Protein AF-A0A0C9UVZ5-F1 (afdb_monomer_lite)

Secondary structure (DSSP, 8-state):
---HHHH-B-S-GGG--GGGSPBGGG-EEETTEEEEEEPPPTT-TT---EEEEEE--TT-S--HHHHHHHHHHHHHHH-TT--BSS--TTSSPPBHHHHHT-

Foldseek 3Di:
DDDPVQQADAPPPVRDDPLQFFFPVQWDDDDFKIKTWGRDDPPDPPPDTDIDMDGADPPDPDRVVVVLVVVVVLCCVVPVPQGGSADDNVRHRHHPCNVVVD

Sequence (102 aa):
LLRLGELTFPENIRKHSSKKLTLRHTLNVQGTRFSFTLPFHKADRFFAENTVMIEVLPMSPIDPLFHLIRYLHSRDRSFPLLPMLWITSDGTPPTYSWFVGR

Structure (mmCIF, N/CA/C/O backbone):
data_AF-A0A0C9UVZ5-F1
#
_entry.id   AF-A0A0C9UVZ5-F1
#
loop_
_atom_site.group_PDB
_atom_site.id
_atom_site.type_symbol
_atom_site.label_atom_id
_atom_site.label_alt_id
_atom_site.label_comp_id
_atom_site.label_asym_id
_atom_site.label_entity_id
_atom_site.label_seq_id
_atom_site.pdbx_PDB_ins_code
_atom_site.Cartn_x
_atom_site.Cartn_y
_atom_site.Cartn_z
_atom_site.occupancy
_atom_site.B_iso_or_equiv
_atom_site.auth_seq_id
_atom_site.auth_comp_id
_atom_site.auth_asym_id
_atom_site.auth_atom_id
_atom_site.pdbx_PDB_model_num
ATOM 1 N N . LEU A 1 1 ? 3.014 12.980 8.730 1.00 50.56 1 LEU A N 1
ATOM 2 C CA . LEU A 1 1 ? 2.456 12.568 7.423 1.00 50.56 1 LEU A CA 1
ATOM 3 C C . LEU A 1 1 ? 3.565 11.931 6.611 1.00 50.56 1 LEU A C 1
ATOM 5 O O . LEU A 1 1 ? 4.657 12.490 6.605 1.00 50.56 1 LEU A O 1
ATOM 9 N N . LEU A 1 2 ? 3.278 10.803 5.957 1.00 58.09 2 LEU A N 1
ATOM 10 C CA . LEU A 1 2 ? 4.184 10.184 4.989 1.00 58.09 2 LEU A CA 1
ATOM 11 C C . LEU A 1 2 ? 4.643 11.233 3.977 1.00 58.09 2 LEU A C 1
ATOM 13 O O . LEU A 1 2 ? 3.810 11.925 3.386 1.00 58.09 2 LEU A O 1
ATOM 17 N N . ARG A 1 3 ? 5.952 11.390 3.794 1.00 62.22 3 ARG A N 1
ATOM 18 C CA . ARG A 1 3 ? 6.469 12.278 2.747 1.00 62.22 3 ARG A CA 1
ATOM 19 C C . ARG A 1 3 ? 6.354 11.562 1.408 1.00 62.22 3 ARG A C 1
ATOM 21 O O . ARG A 1 3 ? 6.499 10.347 1.333 1.00 62.22 3 ARG A O 1
ATOM 28 N N . LEU A 1 4 ? 6.167 12.317 0.326 1.00 60.66 4 LEU A N 1
ATOM 29 C CA . LEU A 1 4 ? 6.070 11.770 -1.034 1.00 60.66 4 LEU A CA 1
ATOM 30 C C . LEU A 1 4 ? 7.248 10.834 -1.382 1.00 60.66 4 LEU A C 1
ATOM 32 O O . LEU A 1 4 ? 7.079 9.839 -2.078 1.00 60.66 4 LEU A O 1
ATOM 36 N N . GLY A 1 5 ? 8.436 11.101 -0.830 1.00 58.69 5 GLY A N 1
ATOM 37 C CA . GLY A 1 5 ? 9.622 10.251 -0.978 1.00 58.69 5 GLY A CA 1
ATOM 38 C C . GLY A 1 5 ? 9.504 8.838 -0.385 1.00 58.69 5 GLY A C 1
ATOM 39 O O . GLY A 1 5 ? 10.231 7.951 -0.812 1.00 58.69 5 GLY A O 1
ATOM 40 N N . GLU A 1 6 ? 8.601 8.610 0.570 1.00 67.81 6 GLU A N 1
ATOM 41 C CA . GLU A 1 6 ? 8.385 7.307 1.225 1.00 67.81 6 GLU A CA 1
ATOM 42 C C . GLU A 1 6 ? 7.379 6.435 0.464 1.00 67.81 6 GLU A C 1
ATOM 44 O O . GLU A 1 6 ? 7.339 5.222 0.649 1.00 67.81 6 GLU A O 1
ATOM 49 N N . LEU A 1 7 ? 6.581 7.056 -0.409 1.00 70.12 7 LEU A N 1
ATOM 50 C CA . LEU A 1 7 ? 5.580 6.394 -1.243 1.00 70.12 7 LEU A CA 1
ATOM 51 C C . LEU A 1 7 ? 6.011 6.280 -2.706 1.00 70.12 7 LEU A C 1
ATOM 53 O O . LEU A 1 7 ? 5.283 5.693 -3.495 1.00 70.12 7 LEU A O 1
ATOM 57 N N . THR A 1 8 ? 7.159 6.842 -3.088 1.00 73.00 8 THR A N 1
ATOM 58 C CA . THR A 1 8 ? 7.604 6.879 -4.484 1.00 73.00 8 THR A CA 1
ATOM 59 C C . THR A 1 8 ? 8.713 5.881 -4.759 1.00 73.00 8 THR A C 1
ATOM 61 O O . THR A 1 8 ? 9.721 5.803 -4.055 1.00 73.00 8 THR A O 1
ATOM 64 N N . PHE A 1 9 ? 8.558 5.140 -5.849 1.00 76.19 9 PHE A N 1
ATOM 65 C CA . PHE A 1 9 ? 9.622 4.321 -6.401 1.00 76.19 9 PHE A CA 1
ATOM 66 C C . PHE A 1 9 ? 10.468 5.151 -7.382 1.00 76.19 9 PHE A C 1
ATOM 68 O O . PHE A 1 9 ? 9.921 5.980 -8.117 1.00 76.19 9 PHE A O 1
ATOM 75 N N . PRO A 1 10 ? 11.806 4.996 -7.387 1.00 74.31 10 PRO A N 1
ATOM 76 C CA . PRO A 1 10 ? 12.663 5.788 -8.259 1.00 74.31 10 PRO A CA 1
ATOM 77 C C . PRO A 1 10 ? 12.406 5.437 -9.725 1.00 74.31 10 PRO A C 1
ATOM 79 O O . PRO A 1 10 ? 12.438 4.270 -10.073 1.00 74.31 10 PRO A O 1
ATOM 82 N N . GLU A 1 11 ? 12.256 6.437 -10.594 1.00 73.31 11 GLU A N 1
ATOM 83 C CA . GLU A 1 11 ? 12.003 6.216 -12.033 1.00 73.31 11 GLU A CA 1
ATOM 84 C C . GLU A 1 11 ? 13.154 5.517 -12.762 1.00 73.31 11 GLU A C 1
ATOM 86 O O . GLU A 1 11 ? 12.969 4.852 -13.779 1.00 73.31 11 GLU A O 1
ATOM 91 N N . ASN A 1 12 ? 14.376 5.668 -12.251 1.00 74.94 12 ASN A N 1
ATOM 92 C CA . ASN A 1 12 ? 15.523 4.996 -12.832 1.00 74.94 12 ASN A CA 1
ATOM 93 C C . ASN A 1 12 ? 15.502 3.512 -12.444 1.00 74.94 12 ASN A C 1
ATOM 95 O O . ASN A 1 12 ? 15.844 3.164 -11.310 1.00 74.94 12 ASN A O 1
ATOM 99 N N . ILE A 1 13 ? 15.207 2.652 -13.422 1.00 70.38 13 ILE A N 1
ATOM 100 C CA . ILE A 1 13 ? 15.137 1.189 -13.277 1.00 70.38 13 ILE A CA 1
ATOM 101 C C . ILE A 1 13 ? 16.400 0.611 -12.624 1.00 70.38 13 ILE A C 1
ATOM 103 O O . ILE A 1 13 ? 16.320 -0.295 -11.799 1.00 70.38 13 ILE A O 1
ATOM 107 N N . ARG A 1 14 ? 17.583 1.184 -12.890 1.00 70.19 14 ARG A N 1
ATOM 108 C CA . ARG A 1 14 ? 18.853 0.728 -12.287 1.00 70.19 14 ARG A CA 1
ATOM 109 C C . ARG A 1 14 ? 18.928 0.962 -10.774 1.00 70.19 14 ARG A C 1
ATOM 111 O O . ARG A 1 14 ? 19.799 0.411 -10.108 1.00 70.19 14 ARG A O 1
ATOM 118 N N . LYS A 1 15 ? 18.049 1.804 -10.225 1.00 68.56 15 LYS A N 1
ATOM 119 C CA . LYS A 1 15 ? 17.926 2.097 -8.790 1.00 68.56 15 LYS A CA 1
ATOM 120 C C . LYS A 1 15 ? 16.759 1.349 -8.138 1.00 68.56 15 LYS A C 1
ATOM 122 O O . LYS A 1 15 ? 16.553 1.525 -6.930 1.00 68.56 15 LYS A O 1
ATOM 127 N N . HIS A 1 16 ? 16.017 0.542 -8.902 1.00 73.94 16 HIS A N 1
ATOM 128 C CA . HIS A 1 16 ? 14.961 -0.308 -8.374 1.00 73.94 16 HIS A CA 1
ATOM 129 C C . HIS A 1 16 ? 15.564 -1.323 -7.409 1.00 73.94 16 HIS A C 1
ATOM 131 O O . HIS A 1 16 ? 16.555 -1.991 -7.695 1.00 73.94 16 HIS A O 1
ATOM 137 N N . SER A 1 17 ? 14.961 -1.429 -6.236 1.00 72.00 17 SER A N 1
ATOM 138 C CA . SER A 1 17 ? 15.320 -2.452 -5.271 1.00 72.00 17 SER A CA 1
ATOM 139 C C . SER A 1 17 ? 14.056 -2.899 -4.573 1.00 72.00 17 SER A C 1
ATOM 141 O O . SER A 1 17 ? 13.320 -2.065 -4.051 1.00 72.00 17 SER A O 1
ATOM 143 N N . SER A 1 18 ? 13.827 -4.209 -4.526 1.00 69.31 18 SER A N 1
ATOM 144 C CA . SER A 1 18 ? 12.712 -4.782 -3.770 1.00 69.31 18 SER A CA 1
ATOM 145 C C . SER A 1 18 ? 12.774 -4.418 -2.286 1.00 69.31 18 SER A C 1
ATOM 147 O O . SER A 1 18 ? 11.743 -4.233 -1.654 1.00 69.31 18 SER A O 1
ATOM 149 N N . LYS A 1 19 ? 13.986 -4.190 -1.759 1.00 71.81 19 LYS A N 1
ATOM 150 C CA . LYS A 1 19 ? 14.235 -3.714 -0.391 1.00 71.81 19 LYS A CA 1
ATOM 151 C C . LYS A 1 19 ? 13.717 -2.300 -0.116 1.00 71.81 19 LYS A C 1
ATOM 153 O O . LYS A 1 19 ? 13.807 -1.867 1.021 1.00 71.81 19 LYS A O 1
ATOM 158 N N . LYS A 1 20 ? 13.256 -1.573 -1.142 1.00 75.50 20 LYS A N 1
ATOM 159 C CA . LYS A 1 20 ? 12.666 -0.227 -1.058 1.00 75.50 20 LYS A CA 1
ATOM 160 C C . LYS A 1 20 ? 11.150 -0.223 -1.252 1.00 75.50 20 LYS A C 1
ATOM 162 O O . LYS A 1 20 ? 10.565 0.846 -1.376 1.00 75.50 20 LYS A O 1
ATOM 167 N N . LEU A 1 21 ? 10.520 -1.394 -1.312 1.00 82.25 21 LEU A N 1
ATOM 168 C CA . LEU A 1 21 ? 9.077 -1.522 -1.482 1.00 82.25 21 LEU A CA 1
ATOM 169 C C . LEU A 1 21 ? 8.413 -1.804 -0.138 1.00 82.25 21 LEU A C 1
ATOM 171 O O . LEU A 1 21 ? 8.864 -2.664 0.613 1.00 82.25 21 LEU A O 1
ATOM 175 N N . THR A 1 22 ? 7.325 -1.096 0.152 1.00 87.31 22 THR A N 1
ATOM 176 C CA . THR A 1 22 ? 6.421 -1.468 1.242 1.00 87.31 22 THR A CA 1
ATOM 177 C C . THR A 1 22 ? 5.686 -2.737 0.838 1.00 87.31 22 THR A C 1
ATOM 179 O O . THR A 1 22 ? 5.063 -2.786 -0.225 1.00 87.31 22 THR A O 1
ATOM 182 N N . LEU A 1 23 ? 5.772 -3.771 1.669 1.00 90.06 23 LEU A N 1
ATOM 183 C CA . LEU A 1 23 ? 5.250 -5.094 1.344 1.00 90.06 23 LEU A CA 1
ATOM 184 C C . LEU A 1 23 ? 3.889 -5.335 1.994 1.00 90.06 23 LEU A C 1
ATOM 186 O O . LEU A 1 23 ? 3.613 -4.882 3.098 1.00 90.06 23 LEU A O 1
ATOM 190 N N . ARG A 1 24 ? 3.038 -6.090 1.301 1.00 91.62 24 ARG A N 1
ATOM 191 C CA . ARG A 1 24 ? 1.669 -6.412 1.714 1.00 91.62 24 ARG A CA 1
ATOM 192 C C . ARG A 1 24 ? 1.623 -7.119 3.067 1.00 91.62 24 ARG A C 1
ATOM 194 O O . ARG A 1 24 ? 0.761 -6.812 3.877 1.00 91.62 24 ARG A O 1
ATOM 201 N N . HIS A 1 25 ? 2.554 -8.041 3.309 1.00 90.94 25 HIS A N 1
ATOM 202 C CA . HIS A 1 25 ? 2.574 -8.864 4.519 1.00 90.94 25 HIS A CA 1
ATOM 203 C C . HIS A 1 25 ? 2.958 -8.090 5.788 1.00 90.94 25 HIS A C 1
ATOM 205 O O . HIS A 1 25 ? 2.785 -8.615 6.881 1.00 90.94 25 HIS A O 1
ATOM 211 N N . THR A 1 26 ? 3.486 -6.866 5.662 1.00 91.31 26 THR A N 1
ATOM 212 C CA . THR A 1 26 ? 3.775 -6.012 6.824 1.00 91.31 26 THR A CA 1
ATOM 213 C C . THR A 1 26 ? 2.550 -5.211 7.255 1.00 91.31 26 THR A C 1
ATOM 215 O O . THR A 1 26 ? 2.573 -4.593 8.318 1.00 91.31 26 THR A O 1
ATOM 218 N N . LEU A 1 27 ? 1.471 -5.222 6.457 1.00 93.88 27 LEU A N 1
ATOM 219 C CA . LEU A 1 27 ? 0.210 -4.601 6.829 1.00 93.88 27 LEU A CA 1
ATOM 220 C C . LEU A 1 27 ? -0.445 -5.389 7.965 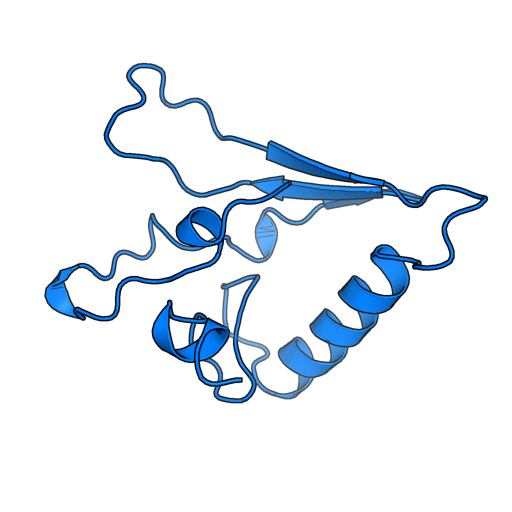1.00 93.88 27 LEU A C 1
ATOM 222 O O . LEU A 1 27 ? -0.762 -6.567 7.830 1.00 93.88 27 LEU A O 1
ATOM 226 N N . ASN A 1 28 ? -0.739 -4.685 9.045 1.00 94.88 28 ASN A N 1
ATOM 227 C CA . ASN A 1 28 ? -1.481 -5.184 10.183 1.00 94.88 28 ASN A CA 1
ATOM 228 C C . ASN A 1 28 ? -2.689 -4.273 10.409 1.00 94.88 28 ASN A C 1
ATOM 230 O O . ASN A 1 28 ? -2.535 -3.061 10.541 1.00 94.88 28 ASN A O 1
ATOM 234 N N . VAL A 1 29 ? -3.890 -4.844 10.428 1.00 94.44 29 VAL A N 1
ATOM 235 C CA . VAL A 1 29 ? -5.145 -4.116 10.647 1.00 94.44 29 VAL A CA 1
ATOM 236 C C . VAL A 1 29 ? -5.714 -4.558 11.987 1.00 94.44 29 VAL A C 1
ATOM 238 O O . VAL A 1 29 ? -5.897 -5.750 12.219 1.00 94.44 29 VAL A O 1
ATOM 241 N N . GLN A 1 30 ? -5.985 -3.607 12.879 1.00 91.81 30 GLN A N 1
ATOM 242 C CA . GLN A 1 30 ? -6.472 -3.874 14.230 1.00 91.81 30 GLN A CA 1
ATOM 243 C C . GLN A 1 30 ? -7.553 -2.869 14.612 1.00 91.81 30 GLN A C 1
ATOM 245 O O . GLN A 1 30 ? -7.253 -1.704 14.862 1.00 91.81 30 GLN A O 1
ATOM 250 N N . GLY A 1 31 ? -8.805 -3.323 14.702 1.00 90.06 31 GLY A N 1
ATOM 251 C CA . GLY A 1 31 ? -9.929 -2.468 15.087 1.00 90.06 31 GLY A CA 1
ATOM 252 C C . GLY A 1 31 ? -10.025 -1.227 14.198 1.00 90.06 31 GLY A C 1
ATOM 253 O O . GLY A 1 31 ? -10.247 -1.337 12.998 1.00 90.06 31 GLY A O 1
ATOM 254 N N . THR A 1 32 ? -9.821 -0.054 14.794 1.00 90.81 32 THR A N 1
ATOM 255 C CA . THR A 1 32 ? -9.897 1.265 14.147 1.00 90.81 32 THR A CA 1
ATOM 256 C C . TH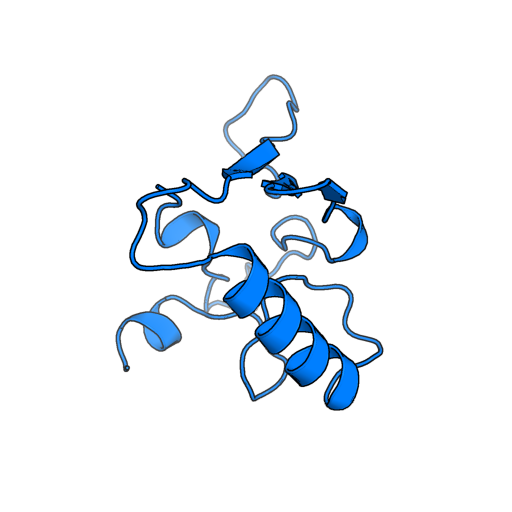R A 1 32 ? -8.555 1.774 13.623 1.00 90.81 32 THR A C 1
ATOM 258 O O . THR A 1 32 ? -8.425 2.952 13.309 1.00 90.81 32 THR A O 1
ATOM 261 N N . ARG A 1 33 ? -7.525 0.933 13.528 1.00 92.56 33 ARG A N 1
ATOM 262 C CA . ARG A 1 33 ? -6.204 1.345 13.039 1.00 92.56 33 ARG A CA 1
ATOM 263 C C . ARG A 1 33 ? -5.591 0.315 12.110 1.00 92.56 33 ARG A C 1
ATOM 265 O O . ARG A 1 33 ? -5.934 -0.866 12.129 1.00 92.56 33 ARG A O 1
ATOM 272 N N . PHE A 1 34 ? -4.622 0.763 11.331 1.00 94.75 34 PHE A N 1
ATOM 273 C CA . PHE A 1 34 ? -3.733 -0.117 10.596 1.00 94.75 34 PHE A CA 1
ATOM 274 C C . PHE A 1 34 ? -2.305 0.402 10.639 1.00 94.75 34 PHE A C 1
ATOM 276 O O . PHE A 1 34 ? -2.057 1.598 10.801 1.00 94.75 34 PHE A O 1
ATOM 283 N N . SER A 1 35 ? -1.356 -0.507 10.483 1.00 94.00 35 SER A N 1
ATOM 284 C CA . SER A 1 35 ? 0.059 -0.185 10.427 1.00 94.00 35 SER A CA 1
ATOM 285 C C . SER A 1 35 ? 0.771 -0.985 9.356 1.00 94.00 35 SER A C 1
ATOM 287 O O . SER A 1 35 ? 0.342 -2.083 9.020 1.00 94.00 35 SER A O 1
ATOM 289 N N . PHE A 1 36 ? 1.874 -0.459 8.842 1.00 92.44 36 PHE A N 1
ATOM 290 C CA . PHE A 1 36 ? 2.753 -1.176 7.924 1.00 92.44 36 PHE A CA 1
ATOM 291 C C . PHE A 1 36 ? 4.196 -0.712 8.083 1.00 92.44 36 PHE A C 1
ATOM 293 O O . PHE A 1 36 ? 4.465 0.422 8.487 1.00 92.44 36 PHE A O 1
ATOM 300 N N . THR A 1 37 ? 5.128 -1.589 7.729 1.00 87.88 37 THR A N 1
ATOM 301 C CA . THR A 1 37 ? 6.558 -1.292 7.803 1.00 87.88 37 THR A CA 1
ATOM 302 C C . THR A 1 37 ? 7.034 -0.607 6.531 1.00 87.88 37 THR A C 1
ATOM 304 O O . THR A 1 37 ? 6.849 -1.125 5.424 1.00 87.88 37 THR A O 1
ATOM 307 N N . LEU A 1 38 ? 7.682 0.545 6.686 1.00 84.50 38 LEU A N 1
ATOM 308 C CA . LEU A 1 38 ? 8.417 1.186 5.612 1.00 84.50 38 LEU A CA 1
ATOM 309 C C . LEU A 1 38 ? 9.764 0.491 5.392 1.00 84.50 38 LEU A C 1
ATOM 311 O O . LEU A 1 38 ? 10.493 0.206 6.344 1.00 84.50 38 LEU A O 1
ATOM 315 N N . PRO A 1 39 ? 10.131 0.267 4.127 1.00 75.12 39 PRO A N 1
ATOM 316 C CA . PRO A 1 39 ? 11.443 -0.234 3.780 1.00 75.12 39 PRO A CA 1
ATOM 317 C C . PRO A 1 39 ? 12.546 0.775 4.139 1.00 75.12 39 PRO A C 1
ATOM 319 O O . PRO A 1 39 ? 12.408 1.986 3.976 1.00 75.12 39 PRO A O 1
ATOM 322 N N . PHE A 1 40 ? 13.668 0.236 4.600 1.00 69.00 40 PHE A N 1
ATOM 323 C CA . PHE A 1 40 ? 14.819 0.939 5.162 1.00 69.00 40 PHE A CA 1
ATOM 324 C C . PHE A 1 40 ? 15.441 2.040 4.273 1.00 69.00 40 PHE A C 1
ATOM 326 O O . PHE A 1 40 ? 15.563 1.910 3.049 1.00 69.00 40 PHE A O 1
ATOM 333 N N . HIS A 1 41 ? 15.961 3.092 4.918 1.00 61.19 41 HIS A N 1
ATOM 334 C CA . HIS A 1 41 ? 16.752 4.156 4.293 1.00 61.19 41 HIS A CA 1
ATOM 335 C C . HIS A 1 41 ? 18.259 3.949 4.532 1.00 61.19 41 HIS A C 1
ATOM 337 O O . HIS A 1 41 ? 18.689 3.744 5.659 1.00 61.19 41 HIS A O 1
ATOM 343 N N . LYS A 1 42 ? 19.091 4.099 3.486 1.00 55.12 42 LYS A N 1
ATOM 344 C CA . LYS A 1 42 ? 20.556 3.844 3.495 1.00 55.12 42 LYS A CA 1
ATOM 345 C C . LYS A 1 42 ? 21.382 4.613 4.546 1.00 55.12 42 LYS A C 1
ATOM 347 O O . LYS A 1 42 ? 22.574 4.347 4.658 1.00 55.12 42 LYS A O 1
ATOM 352 N N . ALA A 1 43 ? 20.796 5.575 5.253 1.00 52.12 43 ALA A N 1
ATOM 353 C CA . ALA A 1 43 ? 21.480 6.384 6.262 1.00 52.12 43 ALA A CA 1
ATOM 354 C C . ALA A 1 43 ? 21.187 5.954 7.710 1.00 52.12 43 ALA A C 1
ATOM 356 O O . ALA A 1 43 ? 21.760 6.534 8.629 1.00 52.12 43 ALA A O 1
ATOM 357 N N . ASP A 1 44 ? 20.309 4.975 7.930 1.00 55.06 44 ASP A N 1
ATOM 358 C CA . ASP A 1 44 ? 19.979 4.536 9.282 1.00 55.06 44 ASP A CA 1
ATOM 359 C C . ASP A 1 44 ? 20.992 3.485 9.767 1.00 55.06 44 ASP A C 1
ATOM 361 O O . ASP A 1 44 ? 21.087 2.376 9.249 1.00 55.06 44 ASP A O 1
ATOM 365 N N . ARG A 1 45 ? 21.819 3.860 10.745 1.00 52.81 45 ARG A N 1
ATOM 366 C CA . ARG A 1 45 ? 22.876 2.998 11.300 1.00 52.81 45 ARG A CA 1
ATOM 367 C C . ARG A 1 45 ? 22.337 1.857 12.166 1.00 52.81 45 ARG A C 1
ATOM 369 O O . ARG A 1 45 ? 23.104 0.946 12.465 1.00 52.81 45 ARG A O 1
ATOM 376 N N . PHE A 1 46 ? 21.066 1.902 12.570 1.00 57.59 46 PHE A N 1
ATOM 377 C CA . PHE A 1 46 ? 20.513 1.007 13.590 1.00 57.59 46 PHE A CA 1
ATOM 378 C C . PHE A 1 46 ? 19.577 -0.074 13.044 1.00 57.59 46 PHE A C 1
ATOM 380 O O . PHE A 1 46 ? 19.097 -0.890 13.824 1.00 57.59 46 PHE A O 1
ATOM 387 N N . PHE A 1 47 ? 19.350 -0.124 11.725 1.00 54.16 47 PHE A N 1
ATOM 388 C CA . PHE A 1 47 ? 18.481 -1.121 11.078 1.00 54.16 47 PHE A CA 1
ATOM 389 C C . PHE A 1 47 ? 17.055 -1.184 11.661 1.00 54.16 47 PHE A C 1
ATOM 391 O O . PHE A 1 47 ? 16.395 -2.215 11.554 1.00 54.16 47 PHE A O 1
ATOM 398 N N . ALA A 1 48 ? 16.568 -0.101 12.273 1.00 56.69 48 ALA A N 1
ATOM 399 C CA . ALA A 1 48 ? 15.236 -0.080 12.856 1.00 56.69 48 ALA A CA 1
ATOM 400 C C . ALA A 1 48 ? 14.186 0.061 11.744 1.00 56.69 48 ALA A C 1
ATOM 402 O O . ALA A 1 48 ? 14.200 0.995 10.943 1.00 56.69 48 ALA A O 1
ATOM 403 N N . GLU A 1 49 ? 13.274 -0.901 11.670 1.00 65.00 49 GLU A N 1
ATOM 404 C CA . GLU A 1 49 ? 12.131 -0.854 10.768 1.00 65.00 49 GLU A CA 1
ATOM 405 C C . GLU A 1 49 ? 11.172 0.274 11.182 1.00 65.00 49 GLU A C 1
ATOM 407 O O . GLU A 1 49 ? 10.623 0.275 12.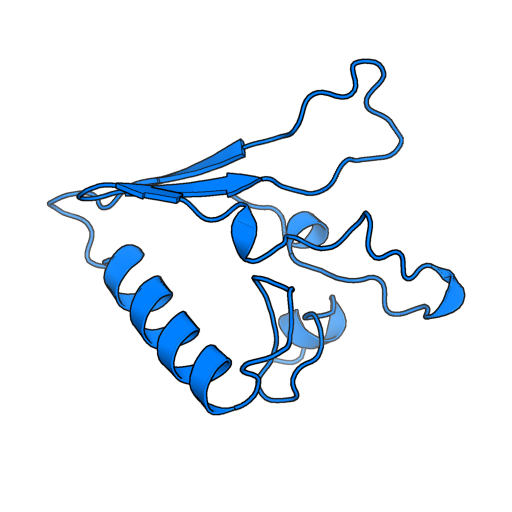285 1.00 65.00 49 GLU A O 1
ATOM 412 N N . ASN A 1 50 ? 10.945 1.247 10.295 1.00 78.56 50 ASN A N 1
ATOM 413 C CA . ASN A 1 50 ? 10.005 2.332 10.568 1.00 78.56 50 ASN A CA 1
ATOM 414 C C . ASN A 1 50 ? 8.575 1.841 10.356 1.00 78.56 50 ASN A C 1
ATOM 416 O O . ASN A 1 50 ? 8.157 1.587 9.228 1.00 78.56 50 ASN A O 1
ATOM 420 N N . THR A 1 51 ? 7.807 1.739 11.437 1.00 85.75 51 THR A N 1
ATOM 421 C CA . THR A 1 51 ? 6.386 1.386 11.364 1.00 85.75 51 THR A CA 1
ATOM 422 C C . THR A 1 51 ? 5.542 2.646 11.246 1.00 85.75 51 THR A C 1
ATOM 424 O O . THR A 1 51 ? 5.602 3.537 12.092 1.00 85.75 51 THR A O 1
ATOM 427 N N . VAL A 1 52 ? 4.721 2.708 10.204 1.00 87.69 52 VAL A N 1
ATOM 428 C CA . VAL A 1 52 ? 3.719 3.758 10.028 1.00 87.69 52 VAL A CA 1
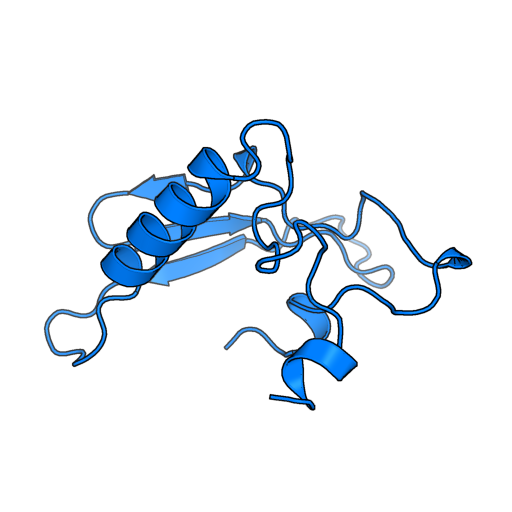ATOM 429 C C . VAL A 1 52 ? 2.404 3.228 10.556 1.00 87.69 52 VAL A C 1
ATOM 431 O O . VAL A 1 52 ? 1.977 2.154 10.147 1.00 87.69 52 VAL A O 1
ATOM 434 N N . MET A 1 53 ? 1.763 3.982 11.444 1.00 91.12 53 MET A N 1
ATOM 435 C CA . MET A 1 53 ? 0.453 3.659 12.000 1.00 91.12 53 MET A CA 1
ATOM 436 C C . MET A 1 53 ? -0.535 4.771 11.659 1.00 91.12 53 MET A C 1
ATOM 438 O O . MET A 1 53 ? -0.225 5.953 11.807 1.00 91.12 53 MET A O 1
ATOM 442 N N . ILE A 1 54 ? -1.714 4.379 11.189 1.00 91.25 54 ILE A N 1
ATOM 443 C CA . ILE A 1 54 ? -2.815 5.269 10.833 1.00 91.25 54 ILE A CA 1
ATOM 444 C C . ILE A 1 54 ? -4.046 4.808 11.605 1.00 91.25 54 ILE A C 1
ATOM 446 O O . ILE A 1 54 ? -4.408 3.632 11.571 1.00 91.25 54 ILE A O 1
ATOM 450 N N . GLU A 1 55 ? -4.680 5.743 12.301 1.00 92.50 55 GLU A N 1
ATOM 451 C CA . GLU A 1 55 ? -5.838 5.499 13.154 1.00 92.50 55 GLU A CA 1
ATOM 452 C C . GLU A 1 55 ? -7.049 6.287 12.649 1.00 92.50 55 GLU A C 1
ATOM 454 O O . GLU A 1 55 ? -6.931 7.428 12.197 1.00 92.50 55 GLU A O 1
ATOM 459 N N . VAL A 1 56 ? -8.216 5.651 12.703 1.00 91.62 56 VAL A N 1
ATOM 460 C CA . VAL A 1 56 ? -9.511 6.267 12.431 1.00 91.62 56 VAL A CA 1
ATOM 461 C C . VAL A 1 56 ? -9.883 7.119 13.638 1.00 91.62 56 VAL A C 1
ATOM 463 O O . VAL A 1 56 ? -10.000 6.619 14.755 1.00 91.62 56 VAL A O 1
ATOM 466 N N . LEU A 1 57 ? -10.102 8.412 13.406 1.00 91.50 57 LEU A N 1
ATOM 467 C CA . LEU A 1 57 ? -10.541 9.334 14.447 1.00 91.50 57 LEU A CA 1
ATOM 468 C C . LEU A 1 57 ? -12.075 9.457 14.415 1.00 91.50 57 LEU A C 1
ATOM 470 O O . LEU A 1 57 ? -12.614 9.726 13.341 1.00 91.50 57 LEU A O 1
ATOM 474 N N . PRO A 1 58 ? -12.787 9.341 15.556 1.00 84.38 58 PRO A N 1
ATOM 475 C CA . PRO A 1 58 ? -14.258 9.330 15.604 1.00 84.38 58 PRO A CA 1
ATOM 476 C C . PRO A 1 58 ? -14.968 10.539 14.976 1.00 84.38 58 PRO A C 1
ATOM 478 O O . PRO A 1 58 ? -16.130 10.441 14.604 1.00 84.38 58 PRO A O 1
ATOM 481 N N . MET A 1 59 ? -14.287 11.682 14.869 1.00 88.00 59 MET A N 1
ATOM 482 C CA . MET A 1 59 ? -14.827 12.926 14.300 1.00 88.00 59 MET A CA 1
ATOM 483 C C . MET A 1 59 ? -14.168 13.312 12.969 1.00 88.00 59 MET A C 1
ATOM 485 O O . MET A 1 59 ? -14.384 14.412 12.464 1.00 88.00 59 MET A O 1
ATOM 489 N N . SER A 1 60 ? -13.331 12.439 12.402 1.00 89.00 60 SER A N 1
ATOM 490 C CA . SER A 1 60 ? -12.725 12.695 11.099 1.00 89.00 60 SER A CA 1
ATOM 491 C C . SER A 1 60 ? -13.772 12.524 9.995 1.00 89.00 60 SER A C 1
ATOM 493 O O . SER A 1 60 ? -14.463 11.506 9.971 1.00 89.00 60 SER A O 1
ATOM 495 N N . PRO A 1 61 ? -13.857 13.454 9.027 1.00 90.06 61 PRO A N 1
ATOM 496 C CA . PRO A 1 61 ? -14.711 13.279 7.853 1.00 90.06 61 PRO A CA 1
ATOM 497 C C . PRO A 1 61 ? -14.202 12.174 6.910 1.00 90.06 61 PRO A C 1
ATOM 499 O O . PRO A 1 61 ? -14.897 11.795 5.971 1.00 90.06 61 PRO A O 1
ATOM 502 N N . ILE A 1 62 ? -12.978 11.683 7.129 1.00 89.00 62 ILE A N 1
ATOM 503 C CA . ILE A 1 62 ? -12.327 10.654 6.320 1.00 89.00 62 ILE A CA 1
ATOM 504 C C . ILE A 1 62 ? -12.093 9.422 7.192 1.00 89.00 62 ILE A C 1
ATOM 506 O O . ILE A 1 62 ? -11.414 9.513 8.218 1.00 89.00 62 ILE A O 1
ATOM 510 N N . ASP A 1 63 ? -12.599 8.275 6.739 1.00 90.88 63 ASP A N 1
ATOM 511 C CA . ASP A 1 63 ? -12.283 6.959 7.291 1.00 90.88 63 ASP A CA 1
ATOM 512 C C . ASP A 1 63 ? -11.122 6.331 6.491 1.00 90.88 63 ASP A C 1
ATOM 514 O O . ASP A 1 63 ? -11.328 5.794 5.393 1.00 90.88 63 ASP A O 1
ATOM 518 N N . PRO A 1 64 ? -9.877 6.393 7.000 1.00 92.12 64 PRO A N 1
ATOM 519 C CA . PRO A 1 64 ? -8.729 5.842 6.293 1.00 92.12 64 PRO A CA 1
ATOM 520 C C . PRO A 1 64 ? -8.798 4.315 6.152 1.00 92.12 64 PRO A C 1
ATOM 522 O O . PRO A 1 64 ? -8.243 3.776 5.193 1.00 92.12 64 PRO A O 1
ATOM 525 N N . LEU A 1 65 ? -9.484 3.613 7.061 1.00 92.88 65 LEU A N 1
ATOM 526 C CA . LEU A 1 65 ? -9.615 2.163 7.005 1.00 92.88 65 LEU A CA 1
ATOM 527 C C . LEU A 1 65 ? -10.558 1.754 5.872 1.00 92.88 65 LEU A C 1
ATOM 529 O O . LEU A 1 65 ? -10.213 0.871 5.086 1.00 92.88 65 LEU A O 1
ATOM 533 N N . PHE A 1 66 ? -11.690 2.445 5.718 1.00 92.94 66 PHE A N 1
ATOM 534 C CA . PHE A 1 66 ? -12.592 2.238 4.583 1.00 92.94 66 PHE A CA 1
ATOM 535 C C . PHE A 1 66 ? -11.860 2.387 3.241 1.00 92.94 66 PHE A C 1
ATOM 537 O O . PHE A 1 66 ? -11.955 1.519 2.364 1.00 92.94 66 PHE A O 1
ATOM 544 N N . HIS A 1 67 ? -11.082 3.463 3.083 1.00 93.62 67 HIS A N 1
ATOM 545 C CA . HIS A 1 67 ? -10.318 3.705 1.859 1.00 93.62 67 HIS A CA 1
ATOM 546 C C . HIS A 1 67 ? -9.233 2.655 1.626 1.00 93.62 67 HIS A C 1
ATOM 548 O O . HIS A 1 67 ? -9.080 2.193 0.492 1.00 93.62 67 HIS A O 1
ATOM 554 N N . LEU A 1 68 ? -8.521 2.246 2.680 1.00 94.12 68 LEU A N 1
ATOM 555 C CA . LEU A 1 68 ? -7.533 1.179 2.601 1.00 94.12 68 LEU A CA 1
ATOM 556 C C . LEU A 1 68 ? -8.182 -0.125 2.131 1.00 94.12 68 LEU A C 1
ATOM 558 O O . LEU A 1 68 ? -7.764 -0.675 1.121 1.00 94.12 68 LEU A O 1
ATOM 562 N N . ILE A 1 69 ? -9.222 -0.609 2.811 1.00 94.75 69 ILE A N 1
ATOM 563 C CA . ILE A 1 69 ? -9.869 -1.887 2.483 1.00 94.75 69 ILE A CA 1
ATOM 564 C C . ILE A 1 69 ? -10.410 -1.883 1.049 1.00 94.75 69 ILE A C 1
ATOM 566 O O . ILE A 1 69 ? -10.180 -2.830 0.295 1.00 94.75 69 ILE A O 1
ATOM 570 N N . ARG A 1 70 ? -11.055 -0.791 0.621 1.00 95.69 70 ARG A N 1
ATOM 571 C CA . ARG A 1 70 ? -11.536 -0.648 -0.761 1.00 95.69 70 ARG A CA 1
ATOM 572 C C . ARG A 1 70 ? -10.394 -0.675 -1.777 1.00 95.69 70 ARG A C 1
ATOM 574 O O . ARG A 1 70 ? -10.519 -1.315 -2.824 1.00 95.69 70 ARG A O 1
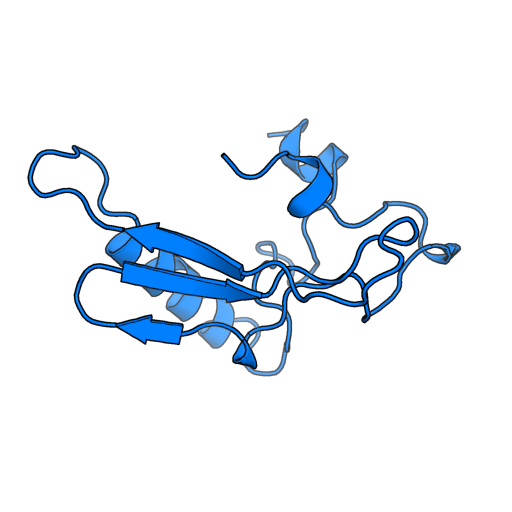ATOM 581 N N . TYR A 1 71 ? -9.295 0.014 -1.482 1.00 95.06 71 TYR A N 1
ATOM 582 C CA . TYR A 1 71 ? -8.094 -0.008 -2.310 1.00 95.06 71 TYR A CA 1
ATOM 583 C C . TYR A 1 71 ? -7.536 -1.433 -2.429 1.00 95.06 71 TYR A C 1
ATOM 585 O O . TYR A 1 71 ? -7.313 -1.910 -3.541 1.00 95.06 71 TYR A O 1
ATOM 593 N N . LEU A 1 72 ? -7.404 -2.137 -1.306 1.00 94.69 72 LEU A N 1
ATOM 594 C CA . LEU A 1 72 ? -6.892 -3.501 -1.248 1.00 94.69 72 LEU A CA 1
ATOM 595 C C . LEU A 1 72 ? -7.747 -4.478 -2.048 1.00 94.69 72 LEU A C 1
ATOM 597 O O . LEU A 1 72 ? -7.214 -5.172 -2.902 1.00 94.69 72 LEU A O 1
ATOM 601 N N . HIS A 1 73 ? -9.071 -4.458 -1.882 1.00 95.12 73 HIS A N 1
ATOM 602 C CA . HIS A 1 73 ? -9.964 -5.282 -2.701 1.00 95.12 73 HIS A CA 1
ATOM 603 C C . HIS A 1 73 ? -9.808 -5.010 -4.201 1.00 95.12 73 HIS A C 1
ATOM 605 O O . HIS A 1 73 ? -9.816 -5.943 -5.005 1.00 95.12 73 HIS A O 1
ATOM 611 N N . SER A 1 74 ? -9.649 -3.743 -4.598 1.00 95.44 74 SER A N 1
ATOM 612 C CA . SER A 1 74 ? -9.424 -3.404 -6.005 1.00 95.44 74 SER A CA 1
ATOM 613 C C . SER A 1 74 ? -8.085 -3.938 -6.514 1.00 95.44 74 SER A C 1
ATOM 615 O O . SER A 1 74 ? -8.014 -4.355 -7.669 1.00 95.44 74 SER A O 1
ATOM 617 N N . ARG A 1 75 ? -7.033 -3.908 -5.690 1.00 95.00 75 ARG A N 1
ATOM 618 C CA . ARG A 1 75 ? -5.694 -4.375 -6.068 1.00 95.00 75 ARG A CA 1
ATOM 619 C C . ARG A 1 75 ? -5.576 -5.884 -6.060 1.00 95.00 75 ARG A C 1
ATOM 621 O O . ARG A 1 75 ? -5.099 -6.423 -7.048 1.00 95.00 75 ARG A O 1
ATOM 628 N N . ASP A 1 76 ? -6.111 -6.555 -5.054 1.00 93.88 76 ASP A N 1
ATOM 629 C CA . ASP A 1 76 ? -6.088 -8.012 -4.958 1.00 93.88 76 ASP A CA 1
ATOM 630 C C . ASP A 1 76 ? -6.925 -8.656 -6.085 1.00 93.88 76 ASP A C 1
ATOM 632 O O . ASP A 1 76 ? -6.573 -9.722 -6.582 1.00 93.88 76 ASP A O 1
ATOM 636 N N . ARG A 1 77 ? -7.984 -7.984 -6.573 1.00 95.25 77 ARG A N 1
ATOM 637 C CA . ARG A 1 77 ? -8.762 -8.452 -7.737 1.00 95.25 77 ARG A CA 1
ATOM 638 C C . ARG A 1 77 ? -7.979 -8.392 -9.053 1.00 95.25 77 ARG A C 1
ATOM 640 O O . ARG A 1 77 ? -8.135 -9.282 -9.882 1.00 95.25 77 ARG A O 1
ATOM 647 N N . SER A 1 78 ? -7.194 -7.339 -9.271 1.00 95.00 78 SER A N 1
ATOM 648 C CA . SER A 1 78 ? -6.447 -7.143 -10.525 1.00 95.00 78 SER A CA 1
ATOM 649 C C . SER A 1 78 ? -5.051 -7.769 -10.492 1.00 95.00 78 SER A C 1
ATOM 651 O O . SER A 1 78 ? -4.543 -8.198 -11.523 1.00 95.00 78 SER A O 1
ATOM 653 N N . PHE A 1 79 ? -4.427 -7.817 -9.315 1.00 93.81 79 PHE A N 1
ATOM 654 C CA . PHE A 1 79 ? -3.023 -8.163 -9.109 1.00 93.81 79 PHE A CA 1
ATOM 655 C C . PHE A 1 79 ? -2.824 -9.071 -7.879 1.00 93.81 79 PHE A C 1
ATOM 657 O O . PHE A 1 79 ? -2.049 -8.731 -6.983 1.00 93.81 79 PHE A O 1
ATOM 664 N N . PRO A 1 80 ? -3.474 -10.248 -7.824 1.00 91.19 80 PRO A N 1
ATOM 665 C CA . PRO A 1 80 ? -3.504 -11.101 -6.629 1.00 91.19 80 PRO A CA 1
ATOM 666 C C . PRO A 1 80 ? -2.129 -11.610 -6.169 1.00 91.19 80 PRO A C 1
ATOM 668 O O . PRO A 1 80 ? -1.973 -12.015 -5.022 1.00 91.19 80 PRO A O 1
ATOM 671 N N . LEU A 1 81 ? -1.131 -11.617 -7.060 1.00 92.12 81 LEU A N 1
ATOM 672 C CA . LEU A 1 81 ? 0.206 -12.157 -6.794 1.00 92.12 81 LEU A CA 1
ATOM 673 C C . LEU A 1 81 ? 1.265 -11.078 -6.526 1.00 92.12 81 LEU A C 1
ATOM 675 O O . LEU A 1 81 ? 2.428 -11.414 -6.301 1.00 92.12 81 LEU A O 1
ATOM 679 N N . LEU A 1 82 ? 0.909 -9.789 -6.574 1.00 91.38 82 LEU A N 1
ATOM 680 C CA . LEU A 1 82 ? 1.885 -8.729 -6.334 1.00 91.38 82 LEU A CA 1
ATOM 681 C C . LEU A 1 82 ? 2.119 -8.538 -4.827 1.00 91.38 82 LEU A C 1
ATOM 683 O O . LEU A 1 82 ? 1.182 -8.238 -4.091 1.00 91.38 82 LEU A O 1
ATOM 687 N N . PRO A 1 83 ? 3.373 -8.637 -4.344 1.00 90.5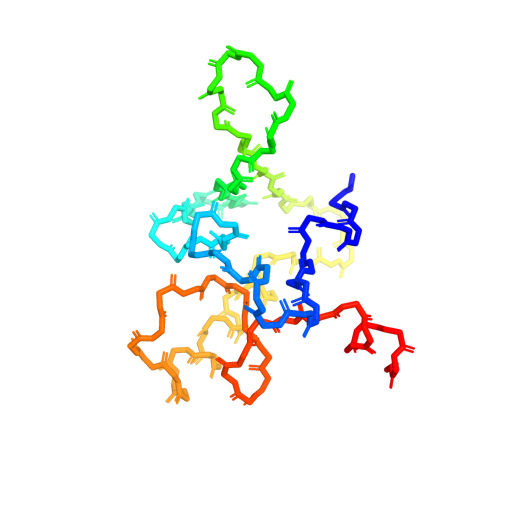6 83 PRO A N 1
ATOM 688 C CA . PRO A 1 83 ? 3.668 -8.561 -2.914 1.00 90.56 83 PRO A CA 1
ATOM 689 C C . PRO A 1 83 ? 3.715 -7.122 -2.380 1.00 90.56 83 PRO A C 1
ATOM 691 O O . PRO A 1 83 ? 3.968 -6.918 -1.194 1.00 90.56 83 PRO A O 1
ATOM 694 N N . MET A 1 84 ? 3.544 -6.117 -3.240 1.00 91.50 84 MET A N 1
ATOM 695 C CA . MET A 1 84 ? 3.683 -4.700 -2.908 1.00 91.50 84 MET A CA 1
ATOM 696 C C . MET A 1 84 ? 2.380 -4.162 -2.321 1.00 91.50 84 MET A C 1
ATOM 698 O O . MET A 1 84 ? 1.313 -4.384 -2.884 1.00 91.50 84 MET A O 1
ATOM 702 N N . LEU A 1 85 ? 2.467 -3.424 -1.212 1.00 92.00 85 LEU A N 1
ATOM 703 C CA . LEU A 1 85 ? 1.295 -2.806 -0.592 1.00 92.00 85 LEU A CA 1
ATOM 704 C C . LEU A 1 85 ? 0.741 -1.669 -1.456 1.00 92.00 85 LEU A C 1
ATOM 706 O O . LEU A 1 85 ? -0.470 -1.551 -1.603 1.00 92.00 85 LEU A O 1
ATOM 710 N N . TRP A 1 86 ? 1.626 -0.849 -2.028 1.00 91.44 86 TRP A N 1
ATOM 711 C CA . TRP A 1 86 ? 1.258 0.324 -2.818 1.00 91.44 86 TRP A CA 1
ATOM 712 C C . TRP A 1 86 ? 1.578 0.112 -4.296 1.00 91.44 86 TRP A C 1
ATOM 714 O O . TRP A 1 86 ? 2.725 0.216 -4.727 1.00 91.44 86 TRP A O 1
ATOM 724 N N . ILE A 1 87 ? 0.537 -0.170 -5.069 1.00 92.75 87 ILE A N 1
ATOM 725 C CA . ILE A 1 87 ? 0.542 -0.277 -6.526 1.00 92.75 87 ILE A CA 1
ATOM 726 C C . ILE A 1 87 ? -0.516 0.624 -7.182 1.00 92.75 87 ILE A C 1
ATOM 728 O O . ILE A 1 87 ? -1.595 0.896 -6.629 1.00 92.75 87 ILE A O 1
ATOM 732 N N . THR A 1 88 ? -0.193 1.082 -8.386 1.00 91.94 88 THR A N 1
ATOM 733 C CA . THR A 1 88 ? -1.058 1.851 -9.283 1.00 91.94 88 THR A CA 1
ATOM 734 C C . THR A 1 88 ? -2.153 0.964 -9.894 1.00 91.94 88 THR A C 1
ATOM 736 O O . THR A 1 88 ? -2.252 -0.232 -9.610 1.00 91.94 88 THR A O 1
ATOM 739 N N . SER A 1 89 ? -3.015 1.547 -10.734 1.00 91.50 89 SER A N 1
ATOM 740 C CA . SER A 1 89 ? -3.968 0.784 -11.557 1.00 91.50 89 SER A CA 1
ATOM 741 C C . SER A 1 89 ? -3.295 -0.188 -12.518 1.00 91.50 89 SER A C 1
ATOM 743 O O . SER A 1 89 ? -3.927 -1.165 -12.903 1.00 91.50 89 SER A O 1
ATOM 745 N N . ASP A 1 90 ? -2.029 0.059 -12.847 1.00 91.56 90 ASP A N 1
ATOM 746 C CA . ASP A 1 90 ? -1.277 -0.681 -13.857 1.00 91.56 90 ASP A CA 1
ATOM 747 C C . ASP A 1 90 ? -0.382 -1.755 -13.213 1.00 91.56 90 ASP A C 1
ATOM 749 O O . ASP A 1 90 ? 0.405 -2.410 -13.889 1.00 91.56 90 ASP A O 1
ATOM 753 N N . GLY A 1 91 ? -0.483 -1.938 -11.889 1.00 90.50 91 GLY A N 1
ATOM 754 C CA . GLY A 1 91 ? 0.259 -2.960 -11.143 1.00 90.50 91 GLY A CA 1
ATOM 755 C C . GLY A 1 91 ? 1.705 -2.580 -10.829 1.00 90.50 91 GLY A C 1
ATOM 756 O O . GLY A 1 91 ? 2.476 -3.401 -10.338 1.00 90.50 91 GLY A O 1
ATOM 757 N N . THR A 1 92 ? 2.095 -1.334 -11.085 1.00 90.44 92 THR A N 1
ATOM 758 C CA . THR A 1 92 ? 3.441 -0.825 -10.806 1.00 90.44 92 THR A CA 1
ATOM 759 C C . THR A 1 92 ? 3.465 -0.020 -9.506 1.00 90.44 92 THR A C 1
ATOM 761 O O . THR A 1 92 ? 2.444 0.548 -9.119 1.00 90.44 92 THR A O 1
ATOM 764 N N . PRO A 1 93 ? 4.602 0.069 -8.799 1.00 88.69 93 PRO A N 1
ATOM 765 C CA . PRO A 1 93 ? 4.771 1.052 -7.734 1.00 88.69 93 PRO A CA 1
ATOM 766 C C . PRO A 1 93 ? 4.553 2.478 -8.255 1.00 88.69 93 PRO A C 1
ATOM 768 O O . PRO A 1 93 ? 5.030 2.793 -9.349 1.00 88.69 93 PRO A O 1
ATOM 771 N N . PRO A 1 94 ? 3.897 3.365 -7.492 1.00 88.75 94 PRO A N 1
ATOM 772 C CA . PRO A 1 94 ? 3.770 4.757 -7.894 1.00 88.75 94 PRO A CA 1
ATOM 773 C C . PRO A 1 94 ? 5.145 5.446 -7.898 1.00 88.75 94 PRO A C 1
ATOM 775 O O . PRO A 1 94 ? 5.953 5.283 -6.983 1.00 88.75 94 PRO A O 1
ATOM 778 N N . THR A 1 95 ? 5.424 6.219 -8.945 1.00 87.25 95 THR A N 1
ATOM 779 C CA . THR A 1 95 ? 6.633 7.047 -9.085 1.00 87.25 95 THR A CA 1
ATOM 780 C C . THR A 1 95 ? 6.339 8.494 -8.701 1.00 87.25 95 THR A C 1
ATOM 782 O O . THR A 1 95 ? 5.187 8.886 -8.532 1.00 87.25 95 THR A O 1
ATOM 785 N N . TYR A 1 96 ? 7.375 9.326 -8.577 1.00 84.50 96 TYR A N 1
ATOM 786 C CA . TYR A 1 96 ? 7.182 10.759 -8.334 1.00 84.50 96 TYR A CA 1
ATOM 787 C C . TYR A 1 96 ? 6.364 11.430 -9.450 1.00 84.50 96 TYR A C 1
ATOM 789 O O . TYR A 1 96 ? 5.387 12.115 -9.149 1.00 84.50 96 TYR A O 1
ATOM 797 N N . SER A 1 97 ? 6.696 11.178 -10.723 1.00 84.31 97 SER A N 1
ATOM 798 C CA . SER A 1 97 ? 5.903 11.665 -11.865 1.00 84.31 97 SER A CA 1
ATOM 799 C C . SER A 1 97 ? 4.447 11.224 -11.814 1.00 84.31 97 SER A C 1
ATOM 801 O O . SER A 1 97 ? 3.575 12.013 -12.156 1.00 84.31 97 SER A O 1
ATOM 803 N N . TRP A 1 98 ? 4.163 10.007 -11.343 1.00 86.00 98 TRP A N 1
ATOM 804 C CA . TRP A 1 98 ? 2.789 9.528 -11.201 1.00 86.00 98 TRP A CA 1
ATOM 805 C C . TRP A 1 98 ? 1.974 10.365 -10.207 1.00 86.00 98 TRP A C 1
ATOM 807 O O . TRP A 1 98 ? 0.792 10.602 -10.436 1.00 86.00 98 TRP A O 1
ATOM 817 N N . PHE A 1 99 ? 2.595 10.830 -9.119 1.00 83.00 99 PHE A N 1
ATOM 818 C CA . PHE A 1 99 ? 1.925 11.705 -8.157 1.00 83.00 99 PHE A CA 1
ATOM 819 C C . PHE A 1 99 ? 1.784 13.148 -8.648 1.00 83.00 99 PHE A C 1
ATOM 821 O O . PHE A 1 99 ? 0.803 13.792 -8.303 1.00 83.00 99 PHE A O 1
ATOM 828 N N . VAL A 1 100 ? 2.758 13.669 -9.402 1.00 85.62 100 VAL A N 1
ATOM 829 C CA . VAL A 1 100 ? 2.736 15.062 -9.892 1.00 85.62 100 VAL A CA 1
ATOM 830 C C . VAL A 1 100 ? 1.877 15.225 -11.146 1.00 85.62 100 VAL A C 1
ATOM 832 O O . VAL A 1 100 ? 1.299 16.283 -11.364 1.00 85.62 100 VAL A O 1
ATOM 835 N N . GLY A 1 101 ? 1.793 14.195 -11.985 1.00 81.94 101 GLY A N 1
ATOM 836 C CA . GLY A 1 101 ? 1.052 14.226 -13.245 1.00 81.94 101 GLY A CA 1
ATOM 837 C C . GLY A 1 101 ? -0.457 14.009 -13.110 1.00 81.94 101 GLY A C 1
ATOM 838 O O . GLY A 1 101 ? -1.093 13.690 -14.112 1.00 81.94 101 GLY A O 1
ATOM 839 N N . ARG A 1 102 ? -1.020 14.111 -11.903 1.00 63.16 102 ARG A N 1
ATOM 840 C CA . ARG A 1 102 ? -2.406 13.755 -11.590 1.00 63.16 102 ARG A CA 1
ATOM 841 C C . ARG A 1 102 ? -3.084 14.844 -10.774 1.00 63.16 102 ARG A C 1
ATOM 843 O O . ARG A 1 102 ? -4.296 15.038 -11.007 1.00 63.16 102 ARG A O 1
#

pLDDT: mean 82.68, std 12.97, range [50.56, 95.69]

Radius of gyration: 14.4 Å; chains: 1; bounding box: 38×27×30 Å

Organism: Sphaerobolus stellatus (strain SS14) (NCBI:txid990650)